Protein AF-A0A961AIG9-F1 (afdb_monomer_lite)

pLDDT: mean 91.15, std 8.42, range [50.34, 98.25]

Radius of gyration: 15.87 Å; chains: 1; bounding box: 38×43×43 Å

Secondary structure (DSSP, 8-state):
---HHHHHHHHHHTBPTT-EEEEETTTTEEEEEEEEE--BTTB----EEEEEEEE-TTTTTSPPEEEE--TT---BGGGTB-SSTT-EE--S-HHHHHHHHHHHHTTS-HHHHHHHHHHHHHHHHHHHHHHHHHHHHTT--S--GGG----SSHHHHHHHHHHHHHTT--

Structure (mmCIF, N/CA/C/O backbone):
data_AF-A0A961AIG9-F1
#
_entry.id   AF-A0A961AIG9-F1
#
loop_
_atom_site.group_PDB
_atom_site.id
_atom_site.type_symbol
_atom_site.label_atom_id
_atom_site.label_alt_id
_atom_site.label_comp_id
_atom_site.label_asym_id
_atom_site.label_entity_id
_atom_site.label_seq_id
_atom_site.pdbx_PDB_ins_code
_atom_site.Cartn_x
_atom_site.Cartn_y
_atom_site.Cartn_z
_atom_site.occupancy
_atom_site.B_iso_or_equiv
_atom_site.auth_seq_id
_atom_site.auth_comp_id
_atom_site.auth_asym_id
_atom_site.auth_atom_id
_atom_site.pdbx_PDB_model_num
ATOM 1 N N . MET A 1 1 ? 14.219 -4.008 -20.143 1.00 50.34 1 MET A N 1
ATOM 2 C CA . MET A 1 1 ? 14.519 -3.540 -18.771 1.00 50.34 1 MET A CA 1
ATOM 3 C C . MET A 1 1 ? 13.391 -2.597 -18.421 1.00 50.34 1 MET A C 1
ATOM 5 O O . MET A 1 1 ? 13.278 -1.583 -19.091 1.00 50.34 1 MET A O 1
ATOM 9 N N . HIS A 1 2 ? 12.497 -2.995 -17.519 1.00 63.38 2 HIS A N 1
ATOM 10 C CA . HIS A 1 2 ? 11.325 -2.185 -17.185 1.00 63.38 2 HIS A CA 1
ATOM 11 C C . HIS A 1 2 ? 11.756 -1.007 -16.323 1.00 63.38 2 HIS A C 1
ATOM 13 O O . HIS A 1 2 ? 12.561 -1.188 -15.407 1.00 63.38 2 HIS A O 1
ATOM 19 N N . ASP A 1 3 ? 11.255 0.182 -16.635 1.00 84.69 3 ASP A N 1
ATOM 20 C CA . ASP A 1 3 ? 11.600 1.377 -15.880 1.00 84.69 3 ASP A CA 1
ATOM 21 C C . ASP A 1 3 ? 10.723 1.448 -14.619 1.00 84.69 3 ASP A C 1
ATOM 23 O O . ASP A 1 3 ? 9.543 1.088 -14.636 1.00 84.69 3 ASP A O 1
ATOM 27 N N . ALA A 1 4 ? 11.282 1.922 -13.505 1.00 90.88 4 ALA A N 1
ATOM 28 C CA . ALA A 1 4 ? 10.488 2.324 -12.344 1.00 90.88 4 ALA A CA 1
ATOM 29 C C . ALA A 1 4 ? 9.463 3.402 -12.727 1.00 90.88 4 ALA A C 1
ATOM 31 O O . ALA A 1 4 ? 8.393 3.482 -12.122 1.00 90.88 4 ALA A O 1
ATOM 32 N N . PHE A 1 5 ? 9.769 4.201 -13.754 1.00 91.75 5 PHE A N 1
ATOM 33 C CA . PHE A 1 5 ? 8.862 5.210 -14.286 1.00 91.75 5 PHE A CA 1
ATOM 34 C C . PHE A 1 5 ? 7.559 4.623 -14.849 1.00 91.75 5 PHE A C 1
ATOM 36 O O . PHE A 1 5 ? 6.507 5.241 -14.676 1.00 91.75 5 PHE A O 1
ATOM 43 N N . ASP A 1 6 ? 7.594 3.428 -15.451 1.00 92.06 6 ASP A N 1
ATOM 44 C CA . ASP A 1 6 ? 6.393 2.776 -15.991 1.00 92.06 6 ASP A CA 1
ATOM 45 C C . ASP A 1 6 ? 5.395 2.462 -14.870 1.00 92.06 6 ASP A C 1
ATOM 47 O O . ASP A 1 6 ? 4.246 2.906 -14.906 1.00 92.06 6 ASP A O 1
ATOM 51 N N . LEU A 1 7 ? 5.848 1.768 -13.818 1.00 94.81 7 LEU A N 1
ATOM 52 C CA . LEU A 1 7 ? 4.996 1.454 -12.669 1.00 94.81 7 LEU A CA 1
ATOM 53 C C . LEU A 1 7 ? 4.569 2.725 -11.922 1.00 94.81 7 LEU A C 1
ATOM 55 O O . LEU A 1 7 ? 3.416 2.836 -11.515 1.00 94.81 7 LEU A O 1
ATOM 59 N N . ALA A 1 8 ? 5.458 3.706 -11.758 1.00 95.50 8 ALA A N 1
ATOM 60 C CA . ALA A 1 8 ? 5.104 4.963 -11.100 1.00 95.50 8 ALA A CA 1
ATOM 61 C C . ALA A 1 8 ? 4.037 5.761 -11.870 1.00 95.50 8 ALA A C 1
ATOM 63 O O . ALA A 1 8 ? 3.182 6.397 -11.252 1.00 95.50 8 ALA A O 1
ATOM 64 N N . THR A 1 9 ? 4.063 5.709 -13.205 1.00 94.00 9 THR A N 1
ATOM 65 C CA . THR A 1 9 ? 3.055 6.341 -14.067 1.00 94.00 9 THR A CA 1
ATOM 66 C C . THR A 1 9 ? 1.697 5.672 -13.906 1.00 94.00 9 THR A C 1
ATOM 68 O O . THR A 1 9 ? 0.700 6.376 -13.768 1.00 94.00 9 THR A O 1
ATOM 71 N N . GLU A 1 10 ? 1.655 4.340 -13.856 1.00 95.81 10 GLU A N 1
ATOM 72 C CA . GLU A 1 10 ? 0.421 3.589 -13.592 1.00 95.81 10 GLU A CA 1
ATOM 73 C C . GLU A 1 10 ? -0.108 3.868 -12.177 1.00 95.81 10 GLU A C 1
ATOM 75 O O . GLU A 1 10 ? -1.258 4.264 -12.016 1.00 95.81 10 GLU A O 1
ATOM 80 N N . LEU A 1 11 ? 0.743 3.801 -11.146 1.00 96.75 11 LEU A N 1
ATOM 81 C CA . LEU A 1 11 ? 0.361 4.118 -9.762 1.00 96.75 11 LEU A CA 1
ATOM 82 C C . LEU A 1 11 ? -0.228 5.525 -9.618 1.00 96.75 11 LEU A C 1
ATOM 84 O O . LEU A 1 11 ? -1.184 5.728 -8.871 1.00 96.75 11 LEU A O 1
ATOM 88 N N . ARG A 1 12 ? 0.317 6.505 -10.346 1.00 96.06 12 ARG A N 1
ATOM 89 C CA . ARG A 1 12 ? -0.169 7.888 -10.315 1.00 96.06 12 ARG A CA 1
ATOM 90 C C . ARG A 1 12 ? -1.628 8.006 -10.760 1.00 96.06 12 ARG A C 1
ATOM 92 O O . ARG A 1 12 ? -2.323 8.872 -10.235 1.00 96.06 12 ARG A O 1
ATOM 99 N N . GLN A 1 13 ? -2.087 7.156 -11.682 1.00 95.44 13 GLN A N 1
ATOM 100 C CA . GLN A 1 13 ? -3.469 7.168 -12.185 1.00 95.44 13 GLN A CA 1
ATOM 101 C C . GLN A 1 13 ? -4.491 6.809 -11.097 1.00 95.44 13 GLN A C 1
ATOM 103 O O . GLN A 1 13 ? -5.648 7.207 -11.189 1.00 95.44 13 GLN A O 1
ATOM 108 N N . HIS A 1 14 ? -4.058 6.104 -10.050 1.00 95.88 14 HIS A N 1
ATOM 109 C CA . HIS A 1 14 ? -4.902 5.709 -8.923 1.00 95.88 14 HIS A CA 1
ATOM 110 C C . HIS A 1 14 ? -4.921 6.719 -7.769 1.00 95.88 14 HIS A C 1
ATOM 112 O O . HIS A 1 14 ? -5.695 6.566 -6.823 1.00 95.88 14 HIS A O 1
ATOM 118 N N . LEU A 1 15 ? -4.062 7.738 -7.809 1.00 95.56 15 LEU A N 1
ATOM 119 C CA . LEU A 1 15 ? -4.050 8.786 -6.796 1.00 95.56 15 LEU A CA 1
ATOM 120 C C . LEU A 1 15 ? -5.006 9.915 -7.183 1.00 95.56 15 LEU A C 1
ATOM 122 O O . LEU A 1 15 ? -5.193 10.224 -8.359 1.00 95.56 15 LEU A O 1
ATOM 126 N N . CYS A 1 16 ? -5.576 10.578 -6.177 1.00 92.94 16 CYS A N 1
ATOM 127 C CA . CYS A 1 16 ? -6.399 11.764 -6.377 1.00 92.94 16 CYS A CA 1
ATOM 128 C C . CYS A 1 16 ? -5.627 12.861 -7.133 1.00 92.94 16 CYS A C 1
ATOM 130 O O . CYS A 1 16 ? -4.390 12.911 -7.125 1.00 92.94 16 CYS A O 1
ATOM 132 N N . ALA A 1 17 ? -6.375 13.781 -7.748 1.00 87.50 17 ALA A N 1
ATOM 133 C CA . ALA A 1 17 ? -5.806 14.927 -8.448 1.00 87.50 17 ALA A CA 1
ATOM 134 C C . ALA A 1 17 ? -4.815 15.704 -7.557 1.00 87.50 17 ALA A C 1
ATOM 136 O O . ALA A 1 17 ? -5.033 15.871 -6.357 1.00 87.50 17 ALA A O 1
ATOM 137 N N . GLY A 1 18 ? -3.719 16.176 -8.160 1.00 82.44 18 GLY A N 1
ATOM 138 C CA . GLY A 1 18 ? -2.634 16.861 -7.446 1.00 82.44 18 GLY A CA 1
ATOM 139 C C . GLY A 1 18 ? -1.511 15.945 -6.943 1.00 82.44 18 GLY A C 1
ATOM 140 O O . GLY A 1 18 ? -0.675 16.392 -6.162 1.00 82.44 18 GLY A O 1
ATOM 141 N N . SER A 1 19 ? -1.466 14.682 -7.380 1.00 85.06 19 SER A N 1
ATOM 142 C CA . SER A 1 19 ? -0.334 13.789 -7.114 1.00 85.06 19 SER A CA 1
ATOM 143 C C . SER A 1 19 ? 0.949 14.254 -7.817 1.00 85.06 19 SER A C 1
ATOM 145 O O . SER A 1 19 ? 0.950 1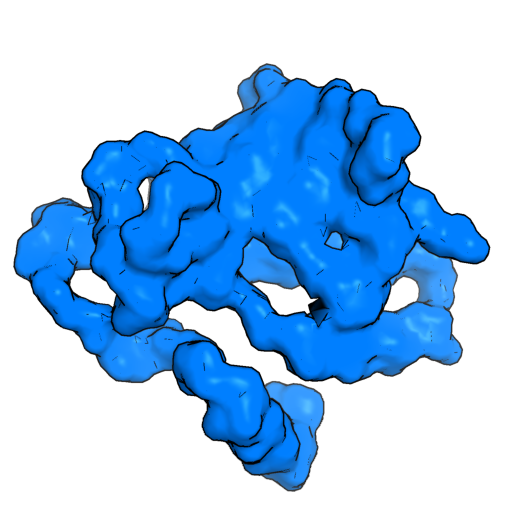4.632 -8.996 1.00 85.06 19 SER A O 1
ATOM 147 N N . ASN A 1 20 ? 2.056 14.195 -7.075 1.00 85.44 20 ASN A N 1
ATOM 148 C CA . ASN A 1 20 ? 3.384 14.626 -7.495 1.00 85.44 20 ASN A CA 1
ATOM 149 C C . ASN A 1 20 ? 4.287 13.418 -7.734 1.00 85.44 20 ASN A C 1
ATOM 151 O O . ASN A 1 20 ? 4.353 12.513 -6.903 1.00 85.44 20 ASN A O 1
ATOM 155 N N . LEU A 1 21 ? 5.018 13.440 -8.848 1.00 87.56 21 LEU A N 1
ATOM 156 C CA . LEU A 1 21 ? 6.019 12.438 -9.203 1.00 87.56 21 LEU A CA 1
ATOM 157 C C . LEU A 1 21 ? 7.395 13.106 -9.198 1.00 87.56 21 LEU A C 1
ATOM 159 O O . LEU A 1 21 ? 7.593 14.130 -9.849 1.00 87.56 21 LEU A O 1
ATOM 163 N N . MET A 1 22 ? 8.339 12.537 -8.453 1.00 87.12 22 MET A N 1
ATOM 164 C CA . MET A 1 22 ? 9.702 13.043 -8.318 1.00 87.12 22 MET A CA 1
ATOM 165 C C . MET A 1 22 ? 10.702 11.918 -8.577 1.00 87.12 22 MET A C 1
ATOM 167 O O . MET A 1 22 ? 10.703 10.899 -7.890 1.00 87.12 22 MET A O 1
ATOM 171 N N . TRP A 1 23 ? 11.587 12.107 -9.555 1.00 80.94 23 TRP A N 1
ATOM 172 C CA . TRP A 1 23 ? 12.694 11.181 -9.785 1.00 80.94 23 TRP A CA 1
ATOM 173 C C . TRP A 1 23 ? 13.777 11.354 -8.717 1.00 80.94 23 TRP A C 1
ATOM 175 O O . TRP A 1 23 ? 14.267 12.465 -8.499 1.00 80.94 23 TRP A O 1
ATOM 185 N N . GLN A 1 24 ? 14.203 10.259 -8.086 1.00 83.12 24 GLN A N 1
ATOM 186 C CA . GLN A 1 24 ? 15.301 10.267 -7.124 1.00 83.12 24 GLN A CA 1
ATOM 187 C C . GLN A 1 24 ? 16.565 9.666 -7.745 1.00 83.12 24 GLN A C 1
ATOM 189 O O . GLN A 1 24 ? 16.857 8.475 -7.629 1.00 83.12 24 GLN A O 1
ATOM 194 N N . GLY A 1 25 ? 17.371 10.522 -8.381 1.00 72.38 25 GLY A N 1
ATOM 195 C CA . GLY A 1 25 ? 18.555 10.092 -9.136 1.00 72.38 25 GLY A CA 1
ATOM 196 C C . GLY A 1 25 ? 19.605 9.312 -8.333 1.00 72.38 25 GLY A C 1
ATOM 197 O O . GLY A 1 25 ? 20.311 8.488 -8.907 1.00 72.38 25 GLY A O 1
ATOM 198 N N . ARG A 1 26 ? 19.698 9.518 -7.010 1.00 74.88 26 ARG A N 1
ATOM 199 C CA . ARG A 1 26 ? 20.658 8.803 -6.146 1.00 74.88 26 ARG A CA 1
ATOM 200 C C . ARG A 1 26 ? 20.227 7.373 -5.810 1.00 74.88 26 ARG A C 1
ATOM 202 O O . ARG A 1 26 ? 21.080 6.495 -5.773 1.00 74.88 26 ARG A O 1
ATOM 209 N N . SER A 1 27 ? 18.936 7.141 -5.578 1.00 74.38 27 SER A N 1
ATOM 210 C CA . SER A 1 27 ? 18.377 5.825 -5.229 1.00 74.38 27 SER A CA 1
ATOM 211 C C . SER A 1 27 ? 17.905 5.034 -6.452 1.00 74.38 27 SER A C 1
ATOM 213 O O . SER A 1 27 ? 17.522 3.877 -6.308 1.00 74.38 27 SER A O 1
ATOM 215 N N . ARG A 1 28 ? 17.947 5.635 -7.655 1.00 87.00 28 ARG A N 1
ATOM 216 C CA . ARG A 1 28 ? 17.381 5.068 -8.895 1.00 87.00 28 ARG A CA 1
ATOM 217 C C . ARG A 1 28 ? 15.932 4.613 -8.695 1.00 87.00 28 ARG A C 1
ATOM 219 O O . ARG A 1 28 ? 15.525 3.557 -9.172 1.00 87.00 28 ARG A O 1
ATOM 226 N N . SER A 1 29 ? 15.176 5.407 -7.949 1.00 92.94 29 SER A N 1
ATOM 227 C CA . SER A 1 29 ? 13.771 5.158 -7.655 1.00 92.94 29 SER A CA 1
ATOM 228 C C . SER A 1 29 ? 12.921 6.339 -8.109 1.00 92.94 29 SER A C 1
ATOM 230 O O . SER A 1 29 ? 13.415 7.454 -8.323 1.00 92.94 29 SER A O 1
ATOM 232 N N . VAL A 1 30 ? 11.623 6.090 -8.246 1.00 95.56 30 VAL A N 1
ATOM 233 C CA . VAL A 1 30 ? 10.626 7.143 -8.438 1.00 95.56 30 VAL A CA 1
ATOM 234 C C . VAL A 1 30 ? 9.863 7.312 -7.136 1.00 95.56 30 VAL A C 1
ATOM 236 O O . VAL A 1 30 ? 9.291 6.350 -6.630 1.00 95.56 30 VAL A O 1
ATOM 239 N N . LEU A 1 31 ? 9.810 8.532 -6.613 1.00 96.06 31 LEU A N 1
ATOM 240 C CA . LEU A 1 31 ? 8.934 8.869 -5.503 1.00 96.06 31 LEU A CA 1
ATOM 241 C C . LEU A 1 31 ? 7.613 9.416 -6.044 1.00 96.06 31 LEU A C 1
ATOM 243 O O . LEU A 1 31 ? 7.592 10.335 -6.863 1.00 96.06 31 LEU A O 1
ATOM 247 N N . LEU A 1 32 ? 6.514 8.881 -5.544 1.00 96.25 32 LEU A N 1
ATOM 248 C CA . LEU A 1 32 ? 5.161 9.332 -5.806 1.00 96.25 32 LEU A CA 1
ATOM 249 C C . LEU A 1 32 ? 4.546 9.790 -4.484 1.00 96.25 32 LEU A C 1
ATOM 251 O O . LEU A 1 32 ? 4.557 9.056 -3.501 1.00 96.25 32 LEU A O 1
ATOM 255 N N . GLN A 1 33 ? 3.998 10.999 -4.456 1.00 96.88 33 GLN A N 1
ATOM 256 C CA . GLN A 1 33 ? 3.288 11.534 -3.298 1.00 96.88 33 GLN A CA 1
ATOM 257 C C . GLN A 1 33 ? 1.893 11.983 -3.718 1.00 96.88 33 GLN A C 1
ATOM 259 O O . GLN A 1 33 ? 1.733 12.703 -4.702 1.00 96.88 33 GLN A O 1
ATOM 264 N N . GLY A 1 34 ? 0.875 11.601 -2.954 1.00 96.56 34 GLY A N 1
ATOM 265 C CA . GLY A 1 34 ? -0.492 12.041 -3.209 1.00 96.56 34 GLY A CA 1
ATOM 266 C C . GLY A 1 34 ? -1.475 11.530 -2.170 1.00 96.56 34 GLY A C 1
ATOM 267 O O . GLY A 1 34 ? -1.085 11.096 -1.087 1.00 96.56 34 GLY A O 1
ATOM 268 N N . ARG A 1 35 ? -2.763 11.601 -2.508 1.00 97.69 35 ARG A N 1
ATOM 269 C CA . ARG A 1 35 ? -3.839 11.017 -1.706 1.00 97.69 35 ARG A CA 1
ATOM 270 C C . ARG A 1 35 ? -4.389 9.793 -2.419 1.00 97.69 35 ARG A C 1
ATOM 272 O O . ARG A 1 35 ? -4.612 9.844 -3.624 1.00 97.69 35 ARG A O 1
ATOM 279 N N . LEU A 1 36 ? -4.591 8.717 -1.675 1.00 97.81 36 LEU A N 1
ATOM 280 C CA . LEU A 1 36 ? -5.186 7.480 -2.152 1.00 97.81 36 LEU A CA 1
ATOM 281 C C . LEU A 1 36 ? -6.629 7.385 -1.645 1.00 97.81 36 LEU A C 1
ATOM 283 O O . LEU A 1 36 ? -6.873 7.639 -0.465 1.00 97.81 36 LEU A O 1
ATOM 287 N N . SER A 1 37 ? -7.569 7.022 -2.520 1.00 97.56 37 SER A N 1
ATOM 288 C CA . SER A 1 37 ? -8.929 6.670 -2.098 1.00 97.56 37 SER A CA 1
ATOM 289 C C . SER A 1 37 ? -8.918 5.369 -1.307 1.00 97.56 37 SER A C 1
ATOM 291 O O . SER A 1 37 ? -8.259 4.410 -1.699 1.00 97.56 37 SER A O 1
ATOM 293 N N . LEU A 1 38 ? -9.660 5.339 -0.202 1.00 97.81 38 LEU A N 1
ATOM 294 C CA . LEU A 1 38 ? -9.848 4.128 0.592 1.00 97.81 38 LEU A CA 1
ATOM 295 C C . LEU A 1 38 ? -11.043 3.292 0.115 1.00 97.81 38 LEU A C 1
ATOM 297 O O . LEU A 1 38 ? -11.353 2.292 0.751 1.00 97.81 38 LEU A O 1
ATOM 301 N N . SER A 1 39 ? -11.702 3.665 -0.988 1.00 95.62 39 SER A N 1
ATOM 302 C CA . SER A 1 39 ? -12.662 2.785 -1.667 1.00 95.62 39 SER A CA 1
ATOM 303 C C . SER A 1 39 ? -11.930 1.659 -2.394 1.00 95.62 39 SER A C 1
ATOM 305 O O . SER A 1 39 ? -10.973 1.920 -3.122 1.00 95.62 39 SER A O 1
ATOM 307 N N . HIS A 1 40 ? -12.379 0.421 -2.209 1.00 93.81 40 HIS A N 1
ATOM 308 C CA . HIS A 1 40 ? -11.781 -0.772 -2.811 1.00 93.81 40 HIS A CA 1
ATOM 309 C C . HIS A 1 40 ? -12.745 -1.961 -2.742 1.00 93.81 40 HIS A C 1
ATOM 311 O O . HIS A 1 40 ? -13.454 -2.110 -1.753 1.00 93.81 40 HIS A O 1
ATOM 317 N N . ASP A 1 41 ? -12.741 -2.827 -3.758 1.00 91.81 41 ASP A N 1
ATOM 318 C CA . ASP A 1 41 ? -13.588 -4.027 -3.840 1.00 91.81 41 ASP A CA 1
ATOM 319 C C . ASP A 1 41 ? -15.062 -3.754 -3.450 1.00 91.81 41 ASP A C 1
ATOM 321 O O . ASP A 1 41 ? -15.784 -3.068 -4.173 1.00 91.81 41 ASP A O 1
ATOM 325 N N . GLU A 1 42 ? -15.508 -4.268 -2.301 1.00 90.81 42 GLU A N 1
ATOM 326 C CA . GLU A 1 42 ? -16.875 -4.129 -1.771 1.00 90.81 42 GLU A CA 1
ATOM 327 C C . GLU A 1 42 ? -17.048 -2.920 -0.827 1.00 90.81 42 GLU A C 1
ATOM 329 O O . GLU A 1 42 ? -18.145 -2.649 -0.336 1.00 90.81 42 GLU A O 1
ATOM 334 N N . VAL A 1 43 ? -15.973 -2.176 -0.560 1.00 93.50 43 VAL A N 1
ATOM 335 C CA . VAL A 1 43 ? -15.946 -1.013 0.330 1.00 93.50 43 VAL A CA 1
ATOM 336 C C . VAL A 1 43 ? -16.080 0.268 -0.489 1.00 93.50 43 VAL A C 1
ATOM 338 O O . VAL A 1 43 ? -15.170 0.663 -1.219 1.00 93.50 43 VAL A O 1
ATOM 341 N N . VAL A 1 44 ? -17.203 0.965 -0.308 1.00 94.94 44 VAL A N 1
ATOM 342 C CA . VAL A 1 44 ? -17.455 2.286 -0.900 1.00 94.94 44 VAL A CA 1
ATOM 343 C C . VAL A 1 44 ? -17.384 3.347 0.195 1.00 94.94 44 VAL A C 1
ATOM 345 O O . VAL A 1 44 ? -18.196 3.357 1.117 1.00 94.94 44 VAL A O 1
ATOM 348 N N . THR A 1 45 ? -16.407 4.249 0.099 1.00 95.94 45 THR A N 1
ATOM 349 C CA . THR A 1 45 ? -16.176 5.329 1.068 1.00 95.94 45 THR A CA 1
ATOM 350 C C . THR A 1 45 ? -15.609 6.596 0.415 1.00 95.94 45 THR A C 1
ATOM 352 O O . THR A 1 45 ? -14.832 6.534 -0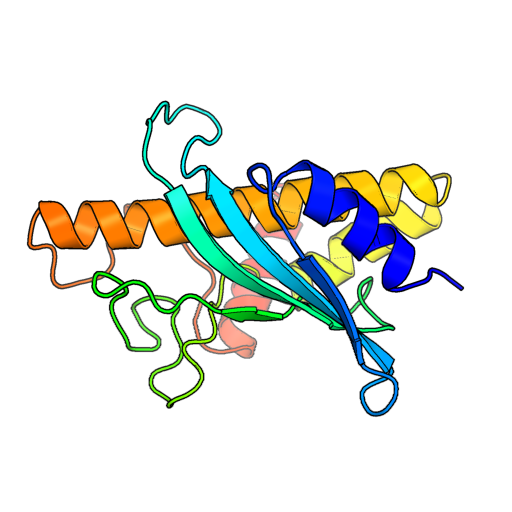.539 1.00 95.94 45 THR A O 1
ATOM 355 N N . GLY A 1 46 ? -15.974 7.766 0.947 1.00 96.25 46 GLY A N 1
ATOM 356 C CA . GLY A 1 46 ? -15.389 9.055 0.553 1.00 96.25 46 GLY A CA 1
ATOM 357 C C . GLY A 1 46 ? -13.997 9.314 1.143 1.00 96.25 46 GLY A C 1
ATOM 358 O O . GLY A 1 46 ? -13.364 10.315 0.807 1.00 96.25 46 GLY A O 1
ATOM 359 N N . GLU A 1 47 ? -13.520 8.428 2.017 1.00 97.81 47 GLU A N 1
ATOM 360 C CA . GLU A 1 47 ? -12.280 8.619 2.760 1.00 97.81 47 GLU A CA 1
ATOM 361 C C . GLU A 1 47 ? -11.030 8.485 1.883 1.00 97.81 47 GLU A C 1
ATOM 363 O O . GLU A 1 47 ? -10.957 7.690 0.939 1.00 97.81 47 GLU A O 1
ATOM 368 N N . THR A 1 48 ? -10.014 9.282 2.214 1.00 98.00 48 THR A N 1
ATOM 369 C CA . THR A 1 48 ? -8.725 9.297 1.511 1.00 98.00 48 THR A CA 1
ATOM 370 C C . THR A 1 48 ? -7.569 9.401 2.498 1.00 98.00 48 THR A C 1
ATOM 372 O O . THR A 1 48 ? -7.692 10.046 3.538 1.00 98.00 48 THR A O 1
ATOM 375 N N . ALA A 1 49 ? -6.417 8.832 2.147 1.00 97.81 49 ALA A N 1
ATOM 376 C CA . ALA A 1 49 ? -5.210 8.873 2.968 1.00 97.81 49 ALA A CA 1
ATOM 377 C C . ALA A 1 49 ? -4.012 9.412 2.185 1.00 97.81 49 ALA A C 1
ATOM 379 O O . ALA A 1 49 ? -3.811 9.090 1.014 1.00 97.81 49 ALA A O 1
ATOM 380 N N . SER A 1 50 ? -3.184 10.213 2.845 1.00 97.12 50 SER A N 1
ATOM 381 C CA . SER A 1 50 ? -1.918 10.695 2.300 1.00 97.12 50 SER A CA 1
ATOM 382 C C . SER A 1 50 ? -0.913 9.548 2.243 1.00 97.12 50 SER A C 1
ATOM 384 O O . SER A 1 50 ? -0.656 8.890 3.257 1.00 97.12 50 SER A O 1
ATOM 386 N N . VAL A 1 51 ? -0.322 9.331 1.069 1.00 97.62 51 VAL A N 1
ATOM 387 C CA . VAL A 1 51 ? 0.661 8.273 0.830 1.00 97.62 51 VAL A CA 1
ATOM 388 C C . VAL A 1 51 ? 1.907 8.812 0.137 1.00 97.62 51 VAL A C 1
ATOM 390 O O . VAL A 1 51 ? 1.841 9.702 -0.716 1.00 97.62 51 VAL A O 1
ATOM 393 N N . VAL A 1 52 ? 3.049 8.241 0.508 1.00 96.94 52 VAL A N 1
ATOM 394 C CA . VAL A 1 52 ? 4.318 8.369 -0.210 1.00 96.94 52 VAL A CA 1
ATOM 395 C C . VAL A 1 52 ? 4.736 6.971 -0.643 1.00 96.94 52 VAL A C 1
ATOM 397 O O . VAL A 1 52 ? 4.925 6.102 0.206 1.00 96.94 52 VAL A O 1
ATOM 400 N N . ILE A 1 53 ? 4.858 6.755 -1.949 1.00 97.50 53 ILE A N 1
ATOM 401 C CA . ILE A 1 53 ? 5.210 5.476 -2.562 1.00 97.50 53 ILE A CA 1
ATOM 402 C C . ILE A 1 53 ? 6.543 5.639 -3.286 1.00 97.50 53 ILE A C 1
ATOM 404 O O . ILE A 1 53 ? 6.697 6.501 -4.144 1.00 97.50 53 ILE A O 1
ATOM 408 N N . GLU A 1 54 ? 7.512 4.809 -2.941 1.00 96.75 54 GLU A N 1
ATOM 409 C CA . GLU A 1 54 ? 8.831 4.765 -3.556 1.00 96.75 54 GLU A CA 1
ATOM 410 C C . GLU A 1 54 ? 8.924 3.509 -4.423 1.00 96.75 54 GLU A C 1
ATOM 412 O O . GLU A 1 54 ? 8.851 2.384 -3.927 1.00 96.75 54 GLU A O 1
ATOM 417 N N . VAL A 1 55 ? 9.043 3.704 -5.733 1.00 97.06 55 VAL A N 1
ATOM 418 C CA . VAL A 1 55 ? 9.109 2.630 -6.722 1.00 97.06 55 VAL A CA 1
ATOM 419 C C . VAL A 1 55 ? 10.577 2.326 -7.023 1.00 97.06 55 VAL A C 1
ATOM 421 O O . VAL A 1 55 ? 11.244 3.161 -7.644 1.00 97.06 55 VAL A O 1
ATOM 424 N N . PRO A 1 56 ? 11.108 1.162 -6.606 1.00 95.31 56 PRO A N 1
ATOM 425 C CA . PRO A 1 56 ? 12.492 0.801 -6.886 1.00 95.31 56 PRO A CA 1
ATOM 426 C C . PRO A 1 56 ? 12.680 0.416 -8.360 1.00 95.31 56 PRO A C 1
ATOM 428 O O . PRO A 1 56 ? 11.748 -0.036 -9.025 1.00 95.31 56 PRO A O 1
ATOM 431 N N . GLN A 1 57 ? 13.911 0.511 -8.870 1.00 92.75 57 GLN A N 1
ATOM 432 C CA . GLN A 1 57 ? 14.238 0.059 -10.230 1.00 92.75 57 GLN A CA 1
ATOM 433 C C . GLN A 1 57 ? 13.906 -1.428 -10.451 1.00 92.75 57 GLN A C 1
ATOM 435 O O . GLN A 1 57 ? 13.491 -1.823 -11.536 1.00 92.75 57 GLN A O 1
ATOM 440 N N . GLN A 1 58 ? 14.058 -2.258 -9.417 1.00 93.06 58 GLN A N 1
ATOM 441 C CA . GLN A 1 58 ? 13.769 -3.693 -9.446 1.00 93.06 58 GLN A CA 1
ATOM 442 C C . GLN A 1 58 ? 12.336 -4.003 -8.988 1.00 93.06 58 GLN A C 1
ATOM 444 O O . GLN A 1 58 ? 12.102 -5.004 -8.311 1.00 93.06 58 GLN A O 1
ATOM 449 N N . TRP A 1 59 ? 11.362 -3.160 -9.343 1.00 94.69 59 TRP A N 1
ATOM 450 C CA . TRP A 1 59 ? 9.995 -3.280 -8.828 1.00 94.69 59 TRP A CA 1
ATOM 451 C C . TRP A 1 59 ? 9.310 -4.615 -9.134 1.00 94.69 59 TRP A C 1
ATOM 453 O O . TRP A 1 59 ? 8.352 -4.970 -8.467 1.00 94.69 59 TRP A O 1
ATOM 463 N N . GLN A 1 60 ? 9.781 -5.391 -10.111 1.00 92.94 60 GLN A N 1
ATOM 464 C CA . GLN A 1 60 ? 9.230 -6.722 -10.395 1.00 92.94 60 GLN A CA 1
ATOM 465 C C . GLN A 1 60 ? 9.616 -7.781 -9.358 1.00 92.94 60 GLN A C 1
ATOM 467 O O . GLN A 1 60 ? 8.941 -8.799 -9.238 1.00 92.94 60 GLN A O 1
ATOM 472 N N . THR A 1 61 ? 10.695 -7.557 -8.609 1.00 93.25 61 THR A N 1
ATOM 473 C CA . THR A 1 61 ? 11.160 -8.470 -7.557 1.00 93.25 61 THR A CA 1
ATOM 474 C C . THR A 1 61 ? 11.024 -7.867 -6.166 1.00 93.25 61 THR A C 1
ATOM 476 O O . THR A 1 61 ? 10.994 -8.609 -5.190 1.00 93.25 61 THR A O 1
ATOM 479 N N . ILE A 1 62 ? 10.917 -6.540 -6.063 1.00 93.81 62 ILE A N 1
ATOM 480 C CA . ILE A 1 62 ? 10.778 -5.810 -4.803 1.00 93.81 62 ILE A CA 1
ATOM 481 C C . ILE A 1 62 ? 9.530 -4.923 -4.896 1.00 93.81 62 ILE A C 1
ATOM 483 O O . ILE A 1 62 ? 9.489 -4.062 -5.772 1.00 93.81 62 ILE A O 1
ATOM 487 N N . PRO A 1 63 ? 8.516 -5.087 -4.031 1.00 96.31 63 PRO A N 1
ATOM 488 C CA . PRO A 1 63 ? 7.332 -4.236 -4.076 1.00 96.31 63 PRO A CA 1
ATOM 489 C C . PRO A 1 63 ? 7.681 -2.766 -3.781 1.00 96.31 63 PRO A C 1
ATOM 491 O O . PRO A 1 63 ? 8.653 -2.500 -3.066 1.00 96.31 63 PRO A O 1
ATOM 494 N N . PRO A 1 64 ? 6.891 -1.797 -4.284 1.00 97.31 64 PRO A N 1
ATOM 495 C CA . PRO A 1 64 ? 7.044 -0.397 -3.907 1.00 97.31 64 PRO A CA 1
ATOM 496 C C . PRO A 1 64 ? 6.997 -0.199 -2.391 1.00 97.31 64 PRO A C 1
ATOM 498 O O . PRO A 1 64 ? 6.191 -0.807 -1.688 1.00 97.31 64 PRO A O 1
ATOM 501 N N . LEU A 1 65 ? 7.828 0.690 -1.866 1.00 96.25 65 LEU A N 1
ATOM 502 C CA . LEU A 1 65 ? 7.820 1.010 -0.446 1.00 96.25 65 LEU A CA 1
ATOM 503 C C . LEU A 1 65 ? 6.793 2.112 -0.183 1.00 96.25 65 LEU A C 1
ATOM 505 O O . LEU A 1 65 ? 6.905 3.201 -0.737 1.00 96.25 65 LEU A O 1
ATOM 509 N N . ALA A 1 66 ? 5.806 1.851 0.669 1.00 97.31 66 ALA A N 1
ATOM 510 C CA . ALA A 1 66 ? 4.730 2.797 0.948 1.00 97.31 66 ALA A CA 1
ATOM 511 C C . ALA A 1 66 ? 4.778 3.310 2.388 1.00 97.31 66 ALA A C 1
ATOM 513 O O . ALA A 1 66 ? 5.069 2.562 3.322 1.00 97.31 66 ALA A O 1
ATOM 514 N N . ARG A 1 67 ? 4.464 4.594 2.563 1.00 97.06 67 ARG A N 1
ATOM 515 C CA . ARG A 1 67 ? 4.401 5.282 3.857 1.00 97.06 67 ARG A CA 1
ATOM 516 C C . ARG A 1 67 ? 3.124 6.102 3.946 1.00 97.06 67 ARG A C 1
ATOM 518 O O . ARG A 1 67 ? 2.699 6.687 2.950 1.00 97.06 67 ARG A O 1
ATOM 525 N N . SER A 1 68 ? 2.558 6.199 5.145 1.00 96.19 68 SER A N 1
ATOM 526 C CA . SER A 1 68 ? 1.469 7.130 5.442 1.00 96.19 68 SER A CA 1
ATOM 527 C C . SER A 1 68 ? 1.704 7.835 6.772 1.00 96.19 68 SER A C 1
ATOM 529 O O . SER A 1 68 ? 2.178 7.246 7.745 1.00 96.19 68 SER A O 1
ATOM 531 N N . TYR A 1 69 ? 1.376 9.123 6.808 1.00 92.88 69 TYR A N 1
ATOM 532 C CA . TYR A 1 69 ? 1.583 9.990 7.970 1.00 92.88 69 TYR A CA 1
ATOM 533 C C . TYR A 1 69 ? 0.278 10.371 8.663 1.00 92.88 69 TYR A C 1
ATOM 535 O O . TYR A 1 69 ? 0.297 11.193 9.579 1.00 92.88 69 TYR A O 1
ATOM 543 N N . GLU A 1 70 ? -0.833 9.757 8.261 1.00 95.94 70 GLU A N 1
ATOM 544 C CA . GLU A 1 70 ? -2.132 9.995 8.873 1.00 95.94 70 GLU A CA 1
ATOM 545 C C . GLU A 1 70 ? -2.079 9.714 10.387 1.00 95.94 70 GLU A C 1
ATOM 547 O O . GLU A 1 70 ? -1.383 8.808 10.866 1.00 95.94 70 GLU A O 1
ATOM 552 N N . ALA A 1 71 ? -2.771 10.545 11.169 1.00 95.81 71 ALA A N 1
ATOM 553 C CA . ALA A 1 71 ? -2.704 10.494 12.631 1.00 95.81 71 ALA A CA 1
ATOM 554 C C . ALA A 1 71 ? -3.348 9.221 13.208 1.00 95.81 71 ALA A C 1
ATOM 556 O O . ALA A 1 71 ? -2.957 8.764 14.280 1.00 95.81 71 ALA A O 1
ATOM 557 N N . TRP A 1 72 ? -4.296 8.638 12.472 1.00 96.50 72 TRP A N 1
ATOM 558 C CA . TRP A 1 72 ? -5.009 7.412 12.825 1.00 96.50 72 TRP A CA 1
ATOM 559 C C . TRP A 1 72 ? -4.234 6.126 12.495 1.00 96.50 72 TRP A C 1
ATOM 561 O O . TRP A 1 72 ? -4.661 5.039 12.888 1.00 96.50 72 TRP A O 1
ATOM 571 N N . ILE A 1 73 ? -3.076 6.218 11.825 1.00 96.25 73 ILE A N 1
ATOM 572 C CA . ILE A 1 73 ? -2.220 5.053 11.572 1.00 96.25 73 ILE A CA 1
ATOM 573 C C . ILE A 1 73 ? -1.660 4.540 12.892 1.00 96.25 73 ILE A C 1
ATOM 575 O O . ILE A 1 73 ? -0.858 5.192 13.570 1.00 96.25 73 ILE A O 1
ATOM 579 N N . LYS A 1 74 ? -2.077 3.325 13.233 1.00 94.50 74 LYS A N 1
ATOM 580 C CA . LYS A 1 74 ? -1.543 2.571 14.364 1.00 94.50 74 LYS A CA 1
ATOM 581 C C . LYS A 1 74 ? -0.143 2.063 14.031 1.00 94.50 74 LYS A C 1
ATOM 583 O O . LYS A 1 74 ? 0.149 1.724 12.889 1.00 94.50 74 LYS A O 1
ATOM 588 N N . ARG A 1 75 ? 0.728 2.051 15.036 1.00 92.44 75 ARG A N 1
ATOM 589 C CA . ARG A 1 75 ? 2.140 1.673 14.909 1.00 92.44 75 ARG A CA 1
ATOM 590 C C . ARG A 1 75 ? 2.362 0.304 15.523 1.00 92.44 75 ARG A C 1
ATOM 592 O O . ARG A 1 75 ? 1.655 -0.040 16.462 1.00 92.44 75 ARG A O 1
ATOM 599 N N . GLY A 1 76 ? 3.399 -0.381 15.058 1.00 91.25 76 GLY A N 1
ATOM 600 C CA . GLY A 1 76 ? 3.759 -1.700 15.555 1.00 91.25 76 GLY A CA 1
ATOM 601 C C . GLY A 1 76 ? 3.603 -2.742 14.464 1.00 91.25 76 GLY A C 1
ATOM 602 O O . GLY A 1 76 ? 2.735 -2.637 13.593 1.00 91.25 76 GLY A O 1
ATOM 603 N N . VAL A 1 77 ? 4.481 -3.741 14.501 1.00 90.00 77 VAL A N 1
ATOM 604 C CA . VAL A 1 77 ? 4.519 -4.797 13.487 1.00 90.00 77 VAL A CA 1
ATOM 605 C C . VAL A 1 77 ? 3.178 -5.528 13.397 1.00 90.00 77 VAL A C 1
ATOM 607 O O . VAL A 1 77 ? 2.748 -5.851 12.298 1.00 90.00 77 VAL A O 1
ATOM 610 N N . GLU A 1 78 ? 2.471 -5.662 14.523 1.00 92.19 78 GLU A N 1
ATOM 611 C CA . GLU A 1 78 ? 1.127 -6.229 14.636 1.00 92.19 78 GLU A CA 1
ATOM 612 C C . GLU A 1 78 ? 0.047 -5.450 13.886 1.00 92.19 78 GLU A C 1
ATOM 614 O O . GLU A 1 78 ? -1.019 -5.990 13.618 1.00 92.19 78 GLU A O 1
ATOM 619 N N . TRP A 1 79 ? 0.313 -4.192 13.548 1.00 95.06 79 TRP A N 1
ATOM 620 C CA . TRP A 1 79 ? -0.556 -3.348 12.737 1.00 95.06 79 TRP A CA 1
ATOM 621 C C . TRP A 1 79 ? -0.096 -3.264 11.284 1.00 95.06 79 TRP A C 1
ATOM 623 O O . TRP A 1 79 ? -0.585 -2.413 10.550 1.00 95.06 79 TRP A O 1
ATOM 633 N N . HIS A 1 80 ? 0.866 -4.094 10.866 1.00 94.56 80 HIS A N 1
ATOM 634 C CA . HIS A 1 80 ? 1.491 -4.015 9.545 1.00 94.56 80 HIS A CA 1
ATOM 635 C C . HIS A 1 80 ? 2.047 -2.616 9.228 1.00 94.56 80 HIS A C 1
ATOM 637 O O . HIS A 1 80 ? 2.105 -2.197 8.073 1.00 94.56 80 HIS A O 1
ATOM 643 N N . SER A 1 81 ? 2.495 -1.896 10.259 1.00 93.31 81 SER A N 1
ATOM 644 C CA . SER A 1 81 ? 3.198 -0.624 10.136 1.00 93.31 81 SER A CA 1
ATOM 645 C C . SER A 1 81 ? 4.478 -0.693 10.950 1.00 93.31 81 SER A C 1
ATOM 647 O O . SER A 1 81 ? 4.452 -1.004 12.139 1.00 93.31 81 SER A O 1
ATOM 649 N N . SER A 1 82 ? 5.610 -0.336 10.350 1.00 84.62 82 SER A N 1
ATOM 650 C CA . SER A 1 82 ? 6.881 -0.259 11.068 1.00 84.62 82 SER A CA 1
ATOM 651 C C . SER A 1 82 ? 6.732 0.590 12.335 1.00 84.62 82 SER A C 1
ATOM 653 O O . SER A 1 82 ? 6.132 1.669 12.313 1.00 84.62 82 SER A O 1
ATOM 655 N N . SER A 1 83 ? 7.258 0.080 13.451 1.00 71.25 83 SER A N 1
ATOM 656 C CA . SER A 1 83 ? 7.320 0.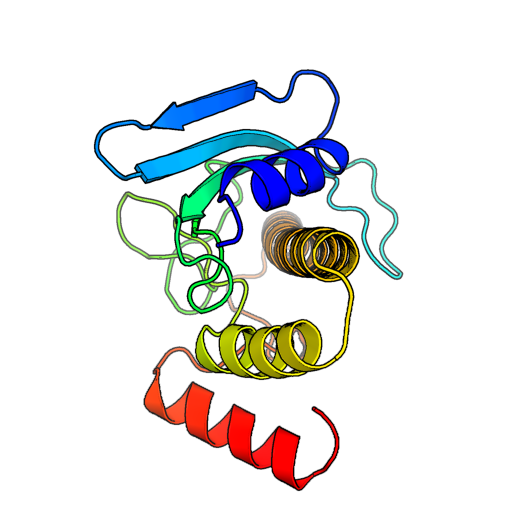789 14.735 1.00 71.25 83 SER A CA 1
ATOM 657 C C . SER A 1 83 ? 8.352 1.922 14.725 1.00 71.25 83 SER A C 1
ATOM 659 O O . SER A 1 83 ? 8.309 2.794 15.594 1.00 71.25 83 SER A O 1
ATOM 661 N N . ASN A 1 84 ? 9.255 1.927 13.739 1.00 71.94 84 ASN A N 1
ATOM 662 C CA . ASN A 1 84 ? 10.288 2.943 13.571 1.00 71.94 84 ASN A CA 1
ATOM 663 C C . ASN A 1 84 ? 9.727 4.229 12.934 1.00 71.94 84 ASN A C 1
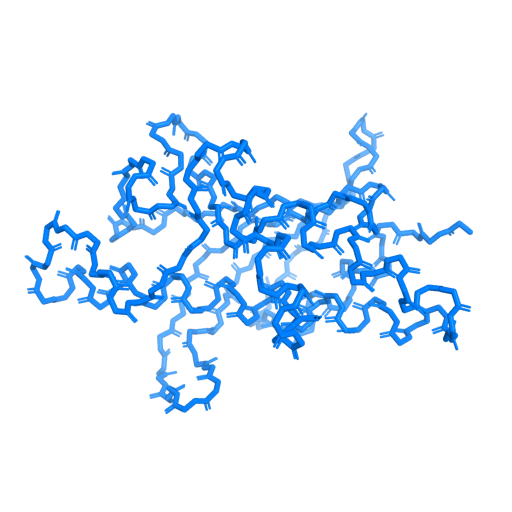ATOM 665 O O . ASN A 1 84 ? 8.588 4.293 12.469 1.00 71.94 84 ASN A O 1
ATOM 669 N N . PHE A 1 85 ? 10.560 5.271 12.894 1.00 61.38 85 PHE A N 1
ATOM 670 C CA . PHE A 1 85 ? 10.186 6.628 12.474 1.00 61.38 85 PHE A CA 1
ATOM 671 C C . PHE A 1 85 ? 9.625 6.747 11.047 1.00 61.38 85 PHE A C 1
ATOM 673 O O . PHE A 1 85 ? 8.904 7.702 10.761 1.00 61.38 85 PHE A O 1
ATOM 680 N N . ASP A 1 86 ? 9.877 5.769 10.179 1.00 79.00 86 ASP A N 1
ATOM 681 C CA . ASP A 1 86 ? 9.572 5.892 8.752 1.00 79.00 86 ASP A CA 1
ATOM 682 C C . ASP A 1 86 ? 8.134 5.519 8.369 1.00 79.00 86 ASP A C 1
ATOM 684 O O . ASP A 1 86 ? 7.777 5.677 7.202 1.00 79.00 86 ASP A O 1
ATOM 688 N N . ARG A 1 87 ? 7.305 5.042 9.318 1.00 86.88 87 ARG A N 1
ATOM 689 C CA . ARG A 1 87 ? 5.879 4.692 9.102 1.00 86.88 87 ARG A CA 1
ATOM 690 C C . ARG A 1 87 ? 5.632 3.864 7.832 1.00 86.88 87 ARG A C 1
ATOM 692 O O . ARG A 1 87 ? 4.682 4.092 7.081 1.00 86.88 87 ARG A O 1
ATOM 699 N N . VAL A 1 88 ? 6.545 2.931 7.579 1.00 94.31 88 VAL A N 1
ATOM 700 C CA . VAL A 1 88 ? 6.491 2.019 6.437 1.00 94.31 88 VAL A CA 1
ATOM 701 C C . VAL A 1 88 ? 5.340 1.041 6.622 1.00 94.31 88 VAL A C 1
ATOM 703 O O . VAL A 1 88 ? 5.216 0.444 7.688 1.00 94.31 88 VAL A O 1
ATOM 706 N N . LEU A 1 89 ? 4.544 0.855 5.575 1.00 95.44 89 LEU A N 1
ATOM 707 C CA . LEU A 1 89 ? 3.402 -0.051 5.548 1.00 95.44 89 LEU A CA 1
ATOM 708 C C . LEU A 1 89 ? 3.800 -1.409 4.953 1.00 95.44 89 LEU A C 1
ATOM 710 O O . LEU A 1 89 ? 4.342 -1.480 3.850 1.00 95.44 89 LEU A O 1
ATOM 714 N N . CYS A 1 90 ? 3.480 -2.490 5.656 1.00 93.44 90 CYS A N 1
ATOM 715 C CA . CYS A 1 90 ? 3.710 -3.874 5.242 1.00 93.44 90 CYS A CA 1
ATOM 716 C C . CYS A 1 90 ? 2.460 -4.436 4.546 1.00 93.44 90 CYS A C 1
ATOM 718 O O . CYS A 1 90 ? 1.800 -5.337 5.056 1.00 93.44 90 CYS A O 1
ATOM 720 N N . TYR A 1 91 ? 2.107 -3.869 3.393 1.00 94.81 91 TYR A N 1
ATOM 721 C CA . TYR A 1 91 ? 0.854 -4.170 2.686 1.00 94.81 91 TYR A CA 1
ATOM 722 C C . TYR A 1 91 ? 0.925 -5.408 1.777 1.00 94.81 91 TYR A C 1
ATOM 724 O O . TYR A 1 91 ? -0.105 -5.924 1.348 1.00 94.81 91 TYR A O 1
ATOM 732 N N . VAL A 1 92 ? 2.129 -5.894 1.471 1.00 94.81 92 VAL A N 1
ATOM 733 C CA . VAL A 1 92 ? 2.347 -7.060 0.612 1.00 94.81 92 VAL A CA 1
ATOM 734 C C . VAL A 1 92 ? 3.588 -7.827 1.055 1.00 94.81 92 VAL A C 1
ATOM 736 O O . VAL A 1 92 ? 4.561 -7.244 1.531 1.00 94.81 92 VAL A O 1
ATOM 739 N N . PHE A 1 93 ? 3.562 -9.147 0.883 1.00 94.25 93 PHE A N 1
ATOM 740 C CA . PHE A 1 93 ? 4.727 -9.997 1.084 1.00 94.25 93 PHE A CA 1
ATOM 741 C C . PHE A 1 93 ? 5.595 -10.037 -0.177 1.00 94.25 93 PHE A C 1
ATOM 743 O O . PHE A 1 93 ? 5.130 -10.416 -1.253 1.00 94.25 93 PHE A O 1
ATOM 750 N N . THR A 1 94 ? 6.879 -9.699 -0.037 1.00 93.75 94 THR A N 1
ATOM 751 C CA . THR A 1 94 ? 7.842 -9.640 -1.149 1.00 93.75 94 THR A CA 1
ATOM 752 C C . THR A 1 94 ? 7.941 -10.950 -1.933 1.00 93.75 94 THR A C 1
ATOM 754 O O . THR A 1 94 ? 8.004 -10.914 -3.159 1.00 93.75 94 THR A O 1
ATOM 757 N N . GLY A 1 95 ? 7.900 -12.110 -1.264 1.00 93.38 95 GLY A N 1
ATOM 758 C CA . GLY A 1 95 ? 7.963 -13.409 -1.944 1.00 93.38 95 GLY A CA 1
ATOM 759 C C . GLY A 1 95 ? 6.753 -13.664 -2.848 1.00 93.38 95 GLY A C 1
ATOM 760 O O . GLY A 1 95 ? 6.906 -14.099 -3.990 1.00 93.38 95 GLY A O 1
ATOM 761 N N . HIS A 1 96 ? 5.554 -13.310 -2.373 1.00 94.50 96 HIS A N 1
ATOM 762 C CA . HIS A 1 96 ? 4.319 -13.409 -3.155 1.00 94.50 96 HIS A CA 1
ATOM 763 C C . HIS A 1 96 ? 4.344 -12.461 -4.355 1.00 94.50 96 HIS A C 1
ATOM 765 O O . HIS A 1 96 ? 4.055 -12.881 -5.478 1.00 94.50 96 HIS A O 1
ATOM 771 N N . TRP A 1 97 ? 4.765 -11.216 -4.129 1.00 95.38 97 TRP A N 1
ATOM 772 C CA . TRP A 1 97 ? 4.945 -10.206 -5.170 1.00 95.38 97 TRP A CA 1
ATOM 773 C C . TRP A 1 97 ? 5.875 -10.691 -6.288 1.00 95.38 97 TRP A C 1
ATOM 775 O O . TRP A 1 97 ? 5.475 -10.761 -7.453 1.00 95.38 97 TRP A O 1
ATOM 785 N N . GLN A 1 98 ? 7.088 -11.108 -5.920 1.00 94.19 98 GLN A N 1
ATOM 786 C CA . GLN A 1 98 ? 8.096 -11.603 -6.854 1.00 94.19 98 GLN A CA 1
ATOM 787 C C . GLN A 1 98 ? 7.599 -12.823 -7.637 1.00 94.19 98 GLN A C 1
ATOM 789 O O . GLN A 1 98 ? 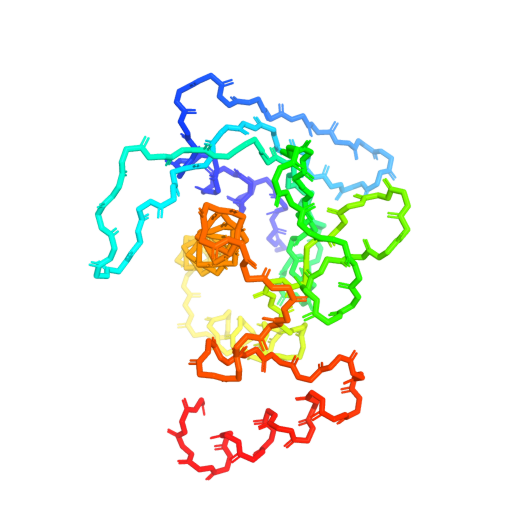7.794 -12.901 -8.852 1.00 94.19 98 GLN A O 1
ATOM 794 N N . HIS A 1 99 ? 6.955 -13.778 -6.960 1.00 92.25 99 HIS A N 1
ATOM 795 C CA . HIS A 1 99 ? 6.452 -14.986 -7.604 1.00 92.25 99 HIS A CA 1
ATOM 796 C C . HIS A 1 99 ? 5.420 -14.665 -8.691 1.00 92.25 99 HIS A C 1
ATOM 798 O O . HIS A 1 99 ? 5.526 -15.156 -9.819 1.00 92.25 99 HIS A O 1
ATOM 804 N N . HIS A 1 100 ? 4.424 -13.839 -8.370 1.00 92.19 100 HIS A N 1
ATOM 805 C CA . HIS A 1 100 ? 3.363 -13.516 -9.318 1.00 92.19 100 HIS A CA 1
ATOM 806 C C . HIS A 1 100 ? 3.852 -12.659 -10.476 1.00 92.19 100 HIS A C 1
ATOM 808 O O . HIS A 1 100 ? 3.575 -12.997 -11.629 1.00 92.19 100 HIS A O 1
ATOM 814 N N . LEU A 1 101 ? 4.604 -11.590 -10.203 1.00 92.25 101 LEU A N 1
ATOM 815 C CA . LEU A 1 101 ? 5.085 -10.728 -11.277 1.00 92.25 101 LEU A CA 1
ATOM 816 C C . LEU A 1 101 ? 6.083 -11.456 -12.180 1.00 92.25 101 LEU A C 1
ATOM 818 O O . LEU A 1 101 ? 5.988 -11.325 -13.395 1.00 92.25 101 LEU A O 1
ATOM 822 N N . GLY A 1 102 ? 6.943 -12.326 -11.637 1.00 87.62 102 GLY A N 1
ATOM 823 C CA . GLY A 1 102 ? 7.822 -13.172 -12.452 1.00 87.62 102 GLY A CA 1
ATOM 824 C C . GLY A 1 102 ? 7.056 -14.086 -13.424 1.00 87.62 102 GLY A C 1
ATOM 825 O O . GLY A 1 102 ? 7.446 -14.254 -14.585 1.00 87.62 102 GLY A O 1
ATOM 826 N N . ARG A 1 103 ? 5.915 -14.644 -12.996 1.00 87.00 103 ARG A N 1
ATOM 827 C CA . ARG A 1 103 ? 5.035 -15.447 -13.867 1.00 87.00 103 ARG A CA 1
ATOM 828 C C . ARG A 1 103 ? 4.309 -14.617 -14.928 1.00 87.00 103 ARG A C 1
ATOM 830 O O . ARG A 1 103 ? 4.045 -15.144 -16.005 1.00 87.00 103 ARG A O 1
ATOM 837 N N . LEU A 1 104 ? 3.977 -13.359 -14.647 1.00 86.44 104 LEU A N 1
ATOM 838 C CA . LEU A 1 104 ? 3.330 -12.468 -15.617 1.00 86.44 104 LEU A CA 1
ATOM 839 C C . LEU A 1 104 ? 4.325 -11.927 -16.647 1.00 86.44 104 LEU A C 1
ATOM 841 O O . LEU A 1 104 ? 4.030 -11.952 -17.844 1.00 86.44 104 LEU A O 1
ATOM 845 N N . SER A 1 105 ? 5.522 -11.525 -16.212 1.00 80.88 105 SER A N 1
ATOM 846 C CA . SER A 1 105 ? 6.586 -11.036 -17.100 1.00 80.88 105 SER A CA 1
ATOM 847 C C . SER A 1 105 ? 7.060 -12.101 -18.092 1.00 80.88 105 SER A C 1
ATOM 849 O O . SER A 1 105 ? 7.465 -11.772 -19.198 1.00 80.88 105 SER A O 1
ATOM 851 N N . SER A 1 106 ? 6.968 -13.390 -17.745 1.00 77.75 106 SER A N 1
ATOM 852 C CA . SER A 1 106 ? 7.303 -14.482 -18.675 1.00 77.75 106 SER A CA 1
ATOM 853 C C . SER A 1 106 ? 6.229 -14.767 -19.736 1.00 77.75 106 SER A C 1
ATOM 855 O O . SER A 1 106 ? 6.484 -15.540 -20.657 1.00 77.75 106 SER A O 1
ATOM 857 N N . ARG A 1 107 ? 5.027 -14.181 -19.618 1.00 71.81 107 ARG A N 1
ATOM 858 C CA . ARG A 1 107 ? 3.847 -14.536 -20.431 1.00 71.81 107 ARG A CA 1
ATOM 859 C C . ARG A 1 107 ? 3.207 -13.377 -21.196 1.00 71.81 107 ARG A C 1
ATOM 861 O O . ARG A 1 107 ? 2.360 -13.639 -22.044 1.00 71.81 107 ARG A O 1
ATOM 868 N N . SER A 1 108 ? 3.525 -12.124 -20.875 1.00 66.31 108 SER A N 1
ATOM 869 C CA . SER A 1 108 ? 2.746 -10.960 -21.324 1.00 66.31 108 SER A CA 1
ATOM 870 C C . SER A 1 108 ? 3.611 -9.806 -21.839 1.00 66.31 108 SER A C 1
ATOM 872 O O . SER A 1 108 ? 4.817 -9.780 -21.616 1.00 66.31 108 SER A O 1
ATOM 874 N N . LEU A 1 109 ? 2.974 -8.868 -22.553 1.00 62.75 109 LEU A N 1
ATOM 875 C CA . LEU A 1 109 ? 3.585 -7.622 -23.022 1.00 62.75 109 LEU A CA 1
ATOM 876 C C . LEU A 1 109 ? 3.765 -6.640 -21.854 1.00 62.75 109 LEU A C 1
ATOM 878 O O . LEU A 1 109 ? 2.857 -6.422 -21.058 1.00 62.75 109 LEU A O 1
ATOM 882 N N . ASP A 1 110 ? 4.916 -5.982 -21.802 1.00 65.12 110 ASP A N 1
ATOM 883 C CA . ASP A 1 110 ? 5.432 -5.202 -20.669 1.00 65.12 110 ASP A CA 1
ATOM 884 C C . ASP A 1 110 ? 4.434 -4.258 -19.967 1.00 65.12 110 ASP A C 1
ATOM 886 O O . ASP A 1 110 ? 4.401 -4.193 -18.735 1.00 65.12 110 ASP A O 1
ATOM 890 N N . LYS A 1 111 ? 3.584 -3.546 -20.722 1.00 69.19 111 LYS A N 1
ATOM 891 C CA . LYS A 1 111 ? 2.627 -2.577 -20.156 1.00 69.19 111 LYS A CA 1
ATOM 892 C C . LYS A 1 111 ? 1.534 -3.224 -19.304 1.00 69.19 111 LYS A C 1
ATOM 894 O O . LYS A 1 111 ? 1.097 -2.613 -18.331 1.00 69.19 111 LYS A O 1
ATOM 899 N N . SER A 1 112 ? 1.118 -4.458 -19.605 1.00 83.94 112 SER A N 1
ATOM 900 C CA . SER A 1 112 ? 0.102 -5.129 -18.783 1.00 83.94 112 SER A CA 1
ATOM 901 C C . SER A 1 112 ? 0.629 -5.496 -17.398 1.00 83.94 112 SER A C 1
ATOM 903 O O . SER A 1 112 ? -0.143 -5.524 -16.444 1.00 83.94 112 SER A O 1
ATOM 905 N N . VAL A 1 113 ? 1.940 -5.735 -17.263 1.00 91.19 113 VAL A N 1
ATOM 906 C CA . VAL A 1 113 ? 2.553 -6.081 -15.971 1.00 91.19 113 VAL A CA 1
ATOM 907 C C . VAL A 1 113 ? 2.591 -4.869 -15.043 1.00 91.19 113 VAL A C 1
ATOM 909 O O . VAL A 1 113 ? 2.234 -4.996 -13.875 1.00 91.19 113 VAL A O 1
ATOM 912 N N . ALA A 1 114 ? 2.982 -3.695 -15.552 1.00 93.69 114 ALA A N 1
ATOM 913 C CA . ALA A 1 114 ? 3.010 -2.463 -14.761 1.00 93.69 114 ALA A CA 1
ATOM 914 C C . ALA A 1 114 ? 1.604 -2.060 -14.293 1.00 93.69 114 ALA A C 1
ATOM 916 O O . ALA A 1 114 ? 1.411 -1.781 -13.111 1.00 93.69 114 ALA A O 1
ATOM 917 N N . HIS A 1 115 ? 0.615 -2.124 -15.190 1.00 94.25 115 HIS A N 1
ATOM 918 C CA . HIS A 1 115 ? -0.782 -1.853 -14.855 1.00 94.25 115 HIS A CA 1
ATOM 919 C C . HIS A 1 115 ? -1.313 -2.814 -13.779 1.00 94.25 115 HIS A C 1
ATOM 921 O O . HIS A 1 115 ? -1.919 -2.400 -12.791 1.00 94.25 115 HIS A O 1
ATOM 927 N N . TYR A 1 116 ? -1.045 -4.116 -13.924 1.00 94.56 116 TYR A N 1
ATOM 928 C CA . TYR A 1 116 ? -1.430 -5.111 -12.922 1.00 94.56 116 TYR A CA 1
ATOM 929 C C . TYR A 1 116 ? -0.758 -4.853 -11.565 1.00 94.56 116 TYR A C 1
ATOM 931 O O . TYR A 1 116 ? -1.424 -4.856 -10.530 1.00 94.56 116 TYR A O 1
ATOM 939 N N . ALA A 1 117 ? 0.552 -4.600 -11.560 1.00 96.06 117 ALA A N 1
ATOM 940 C CA . ALA A 1 117 ? 1.309 -4.325 -10.343 1.00 96.06 117 ALA A CA 1
ATOM 941 C C . ALA A 1 117 ? 0.823 -3.048 -9.637 1.00 96.06 117 ALA A C 1
ATOM 943 O O . ALA A 1 117 ? 0.743 -3.030 -8.408 1.00 96.06 117 ALA A O 1
ATOM 944 N N . ALA A 1 118 ? 0.453 -2.007 -10.392 1.00 97.06 118 ALA A N 1
ATOM 945 C CA . ALA A 1 118 ? -0.127 -0.786 -9.842 1.00 97.06 118 ALA A CA 1
ATOM 946 C C . ALA A 1 118 ? -1.468 -1.058 -9.151 1.00 97.06 118 ALA A C 1
ATOM 948 O O . ALA A 1 118 ? -1.624 -0.698 -7.985 1.00 97.06 118 ALA A O 1
ATOM 949 N N . ASN A 1 119 ? -2.383 -1.762 -9.828 1.00 96.25 119 ASN A N 1
ATOM 950 C CA . ASN A 1 119 ? -3.670 -2.164 -9.255 1.00 96.25 119 ASN A CA 1
ATOM 951 C C . ASN A 1 119 ? -3.490 -2.984 -7.973 1.00 96.25 119 ASN A C 1
ATOM 953 O O . ASN A 1 119 ? -4.122 -2.693 -6.961 1.00 96.25 119 ASN A O 1
ATOM 957 N N . TRP A 1 120 ? -2.602 -3.984 -7.993 1.00 96.81 120 TRP A N 1
ATOM 958 C CA . TRP A 1 120 ? -2.337 -4.815 -6.820 1.00 96.81 120 TRP A CA 1
ATOM 959 C C . TRP A 1 120 ? -1.794 -3.979 -5.655 1.00 96.81 120 TRP A C 1
ATOM 961 O O . TRP A 1 120 ? -2.335 -4.032 -4.552 1.00 96.81 120 TRP A O 1
ATOM 971 N N . CYS A 1 121 ? -0.775 -3.154 -5.907 1.00 97.81 121 CYS A N 1
ATOM 972 C CA . CYS A 1 121 ? -0.188 -2.271 -4.902 1.00 97.81 121 CYS A CA 1
ATOM 973 C C . CYS A 1 121 ? -1.239 -1.348 -4.268 1.00 97.81 121 CYS A C 1
ATOM 975 O O . CYS A 1 121 ? -1.370 -1.294 -3.045 1.00 97.81 121 CYS A O 1
ATOM 977 N N . VAL A 1 122 ? -2.030 -0.670 -5.100 1.00 97.50 122 VAL A N 1
ATOM 978 C CA . VAL A 1 122 ? -3.061 0.272 -4.659 1.00 97.50 122 VAL A CA 1
ATOM 979 C C . VAL A 1 122 ? -4.157 -0.423 -3.864 1.00 97.50 122 VAL A C 1
ATOM 981 O O . VAL A 1 122 ? -4.505 0.058 -2.788 1.00 97.50 122 VAL A O 1
ATOM 984 N N . ASN A 1 123 ? -4.672 -1.556 -4.346 1.00 97.00 123 ASN A N 1
ATOM 985 C CA . ASN A 1 123 ? -5.747 -2.268 -3.660 1.00 97.00 123 ASN A CA 1
ATOM 986 C C . ASN A 1 123 ? -5.286 -2.777 -2.288 1.00 97.00 123 ASN A C 1
ATOM 988 O O . ASN A 1 123 ? -5.975 -2.609 -1.284 1.00 97.00 123 ASN A O 1
ATOM 992 N N . SER A 1 124 ? -4.077 -3.342 -2.218 1.00 97.25 124 SER A N 1
ATOM 993 C CA . SER A 1 124 ? -3.491 -3.798 -0.957 1.00 97.25 124 SER A CA 1
ATOM 994 C C . SER A 1 124 ? -3.239 -2.647 0.024 1.00 97.25 124 SER A C 1
ATOM 996 O O . SER A 1 124 ? -3.483 -2.802 1.223 1.00 97.25 124 SER A O 1
ATOM 998 N N . LEU A 1 125 ? -2.805 -1.479 -0.463 1.00 97.75 125 LEU A N 1
ATOM 999 C CA . LEU A 1 125 ? -2.665 -0.279 0.363 1.00 97.75 125 LEU A CA 1
ATOM 1000 C C . LEU A 1 125 ? -4.011 0.248 0.860 1.00 97.75 125 LEU A C 1
ATOM 1002 O O . LEU A 1 125 ? -4.127 0.556 2.045 1.00 97.75 125 LEU A O 1
ATOM 1006 N N . ALA A 1 126 ? -5.018 0.330 -0.010 1.00 97.94 126 ALA A N 1
ATOM 1007 C CA . ALA A 1 126 ? -6.356 0.793 0.342 1.00 97.94 126 ALA A CA 1
ATOM 1008 C C . ALA A 1 126 ? -6.982 -0.093 1.429 1.00 97.94 126 ALA A C 1
ATOM 1010 O O . ALA A 1 126 ? -7.435 0.434 2.445 1.00 97.94 126 ALA A O 1
ATOM 1011 N N . TRP A 1 127 ? -6.895 -1.422 1.287 1.00 97.38 127 TRP A N 1
ATOM 1012 C CA . TRP A 1 127 ? -7.334 -2.380 2.308 1.00 97.38 127 TRP A CA 1
ATOM 1013 C C . TRP A 1 127 ? -6.657 -2.152 3.662 1.00 97.38 127 TRP A C 1
ATOM 1015 O O . TRP A 1 127 ? -7.328 -2.092 4.695 1.00 97.38 127 TRP A O 1
ATOM 1025 N N . LEU A 1 128 ? -5.325 -2.039 3.676 1.00 97.56 128 LEU A N 1
ATOM 1026 C CA . LEU A 1 128 ? -4.569 -1.851 4.914 1.00 97.56 128 LEU A CA 1
ATOM 1027 C C . LEU A 1 128 ? -4.935 -0.523 5.590 1.00 97.56 128 LEU A C 1
ATOM 1029 O O . LEU A 1 128 ? -5.260 -0.494 6.778 1.00 97.56 128 LEU A O 1
ATOM 1033 N N . LEU A 1 129 ? -4.923 0.571 4.830 1.00 98.06 129 LEU A N 1
ATOM 1034 C CA . LEU A 1 129 ? -5.234 1.910 5.324 1.00 98.06 129 LEU A CA 1
ATOM 1035 C C . LEU A 1 129 ? -6.679 2.012 5.822 1.00 98.06 129 LEU A C 1
ATOM 1037 O O . LEU A 1 129 ? -6.913 2.558 6.897 1.00 98.06 129 LEU A O 1
ATOM 1041 N N . TYR A 1 130 ? -7.637 1.423 5.107 1.00 98.12 130 TYR A N 1
ATOM 1042 C CA . TYR A 1 130 ? -9.025 1.365 5.551 1.00 98.12 130 TYR A CA 1
ATOM 1043 C C . TYR A 1 130 ? -9.170 0.638 6.890 1.00 98.12 130 TYR A C 1
ATOM 1045 O O . TYR A 1 130 ? -9.864 1.124 7.777 1.00 98.12 130 TYR A O 1
ATOM 1053 N N . ARG A 1 131 ? -8.468 -0.483 7.100 1.00 97.81 131 ARG A N 1
ATOM 1054 C CA . ARG A 1 131 ? -8.499 -1.207 8.385 1.00 97.81 131 ARG A CA 1
ATOM 1055 C C . ARG A 1 131 ? -7.918 -0.386 9.527 1.00 97.81 131 ARG A C 1
ATOM 1057 O O . ARG A 1 131 ? -8.460 -0.420 10.629 1.00 97.81 131 ARG A O 1
ATOM 1064 N N . HIS A 1 132 ? -6.848 0.370 9.282 1.00 98.12 132 HIS A N 1
ATOM 1065 C CA . HIS A 1 132 ? -6.316 1.303 10.276 1.00 98.12 132 HIS A CA 1
ATOM 1066 C C . HIS A 1 132 ? -7.329 2.395 10.633 1.00 98.12 132 HIS A C 1
ATOM 1068 O O . HIS A 1 132 ? -7.528 2.653 11.821 1.00 98.12 132 HIS A O 1
ATOM 1074 N N . LEU A 1 133 ? -7.978 2.999 9.632 1.00 98.25 133 LEU A N 1
ATOM 1075 C CA . LEU A 1 133 ? -9.009 4.013 9.844 1.00 98.25 133 LEU A CA 1
ATOM 1076 C C . LEU A 1 133 ? -10.201 3.432 10.614 1.00 98.25 133 LEU A C 1
ATOM 1078 O O . LEU A 1 133 ? -10.548 3.936 11.677 1.00 98.25 133 LEU A O 1
ATOM 1082 N N . TYR A 1 134 ? -10.740 2.302 10.157 1.00 97.94 134 TYR A N 1
ATOM 1083 C CA . TYR A 1 134 ? -11.838 1.598 10.815 1.00 97.94 134 TYR A CA 1
ATOM 1084 C C . TYR A 1 134 ? -11.501 1.269 12.274 1.00 97.94 134 TYR A C 1
ATOM 1086 O O . TYR A 1 134 ? -12.295 1.504 13.185 1.00 97.94 134 TYR A O 1
ATOM 1094 N N . ALA A 1 135 ? -10.291 0.761 12.522 1.00 98.12 135 ALA A N 1
ATOM 1095 C CA . ALA A 1 135 ? -9.824 0.451 13.864 1.00 98.12 135 ALA A CA 1
ATOM 1096 C C . ALA A 1 135 ? -9.660 1.696 14.746 1.00 98.12 135 ALA A C 1
ATOM 1098 O O . ALA A 1 135 ? -9.818 1.612 15.964 1.00 98.12 135 ALA A O 1
ATOM 1099 N N . TYR A 1 136 ? -9.297 2.835 14.162 1.00 98.06 136 TYR A N 1
ATOM 1100 C CA . TYR A 1 136 ? -9.240 4.110 14.863 1.00 98.06 136 TYR A CA 1
ATOM 1101 C C . TYR A 1 136 ? -10.643 4.589 15.253 1.00 98.06 136 TYR A C 1
ATOM 1103 O O . TYR A 1 136 ? -10.880 4.836 16.433 1.00 98.06 136 TYR A O 1
ATOM 1111 N N . GLU A 1 137 ? -11.578 4.623 14.303 1.00 98.12 137 GLU A N 1
ATOM 1112 C CA . GLU A 1 137 ? -12.956 5.088 14.513 1.00 98.12 137 GLU A CA 1
ATOM 1113 C C . GLU A 1 137 ? -13.726 4.243 15.537 1.00 98.12 137 GLU A C 1
ATOM 1115 O O . GLU A 1 137 ? -14.509 4.774 16.321 1.00 98.12 137 GLU A O 1
ATOM 1120 N N . HIS A 1 138 ? -13.464 2.934 15.582 1.00 98.06 138 HIS A N 1
ATOM 1121 C CA . HIS A 1 138 ? -14.158 1.995 16.469 1.00 98.06 138 HIS A CA 1
ATOM 1122 C C . HIS A 1 138 ? -13.378 1.666 17.750 1.00 98.06 138 HIS A C 1
ATOM 1124 O O . HIS A 1 138 ? -13.753 0.757 18.491 1.00 98.06 138 HIS A O 1
ATOM 1130 N N . GLY A 1 139 ? -12.261 2.353 18.014 1.00 97.62 139 GLY A N 1
ATOM 1131 C CA . GLY A 1 139 ? -11.457 2.122 19.219 1.00 97.62 139 GLY A CA 1
ATOM 1132 C C . GLY A 1 139 ? -10.831 0.722 19.306 1.00 97.62 139 GLY A C 1
ATOM 1133 O O . GLY A 1 139 ? -10.514 0.250 20.396 1.00 97.62 139 GLY A O 1
ATOM 1134 N N . ILE A 1 140 ? -10.627 0.041 18.175 1.00 97.94 140 ILE A N 1
ATOM 1135 C CA . ILE A 1 140 ? -10.018 -1.291 18.126 1.00 97.94 140 ILE A CA 1
ATOM 1136 C C . ILE A 1 140 ? -8.521 -1.170 18.429 1.00 97.94 140 ILE A C 1
ATOM 1138 O O . ILE A 1 140 ? -7.779 -0.439 17.770 1.00 97.94 140 ILE A O 1
ATOM 1142 N N . THR A 1 141 ? -8.051 -1.902 19.436 1.00 96.69 141 THR A N 1
ATOM 1143 C CA . THR A 1 141 ? -6.666 -1.818 19.936 1.00 96.69 141 THR A CA 1
ATOM 1144 C C . THR A 1 141 ? -5.778 -2.985 19.521 1.00 96.69 141 THR A C 1
ATOM 1146 O O . THR A 1 141 ? -4.569 -2.919 19.730 1.00 96.69 141 THR A O 1
ATOM 1149 N N . LYS A 1 142 ? -6.334 -4.014 18.871 1.00 96.50 142 LYS A N 1
ATOM 1150 C CA . LYS A 1 142 ? -5.593 -5.169 18.345 1.00 96.50 142 LYS A CA 1
ATOM 1151 C C . LYS A 1 142 ? -6.010 -5.476 16.910 1.00 96.50 142 LYS A C 1
ATOM 1153 O O . LYS A 1 142 ? -7.177 -5.303 16.569 1.00 96.50 142 LYS A O 1
ATOM 1158 N N . TRP A 1 143 ? -5.076 -5.965 16.098 1.00 95.38 143 TRP A N 1
ATOM 1159 C CA . TRP A 1 143 ? -5.381 -6.434 14.748 1.00 95.38 143 TRP A CA 1
ATOM 1160 C C . TRP A 1 143 ? -6.375 -7.597 14.786 1.00 95.38 143 TRP A C 1
ATOM 1162 O O . TRP A 1 143 ? -6.203 -8.546 15.554 1.00 95.38 143 TRP A O 1
ATOM 1172 N N . ASN A 1 144 ? -7.431 -7.520 13.977 1.00 94.19 144 ASN A N 1
ATOM 1173 C CA . ASN A 1 144 ? -8.404 -8.598 13.869 1.00 94.19 144 ASN A CA 1
ATOM 1174 C C . ASN A 1 144 ? -7.864 -9.666 12.910 1.00 94.19 144 ASN A C 1
ATOM 1176 O O . ASN A 1 144 ? -7.632 -9.380 11.739 1.00 94.19 144 ASN A O 1
ATOM 1180 N N . SER A 1 145 ? -7.708 -10.905 13.379 1.00 92.44 145 SER A N 1
ATOM 1181 C CA . SER A 1 145 ? -7.230 -12.016 12.545 1.00 92.44 145 SER A CA 1
ATOM 1182 C C . SER A 1 145 ? -8.114 -12.276 11.320 1.00 92.44 145 SER A C 1
ATOM 1184 O O . SER A 1 145 ? -7.611 -12.744 10.302 1.00 92.44 145 SER A O 1
ATOM 1186 N N . ALA A 1 146 ? -9.402 -11.914 11.369 1.00 93.81 146 ALA A N 1
ATOM 1187 C CA . ALA A 1 146 ? -10.310 -12.002 10.226 1.00 93.81 146 ALA A CA 1
ATOM 1188 C C . ALA A 1 146 ? -9.946 -11.041 9.080 1.00 93.81 146 ALA A C 1
ATOM 1190 O O . ALA A 1 146 ? -10.350 -11.271 7.944 1.00 93.81 146 ALA A O 1
ATOM 1191 N N . TRP A 1 147 ? -9.164 -9.987 9.338 1.00 94.06 147 TRP A N 1
ATOM 1192 C CA . TRP A 1 147 ? -8.620 -9.127 8.282 1.00 94.06 147 TRP A CA 1
ATOM 1193 C C . TRP A 1 147 ? -7.506 -9.816 7.481 1.00 94.06 147 TRP A C 1
ATOM 1195 O O . TRP A 1 147 ? -7.121 -9.337 6.412 1.00 94.06 147 TRP A O 1
ATOM 1205 N N . GLY A 1 148 ? -6.994 -10.948 7.968 1.00 91.19 148 GLY A N 1
ATOM 1206 C CA . GLY A 1 148 ? -5.849 -11.628 7.381 1.00 91.19 148 GLY A CA 1
ATOM 1207 C C . GLY A 1 148 ? -4.583 -10.779 7.470 1.00 91.19 148 GLY A C 1
ATOM 1208 O O . GLY A 1 148 ? -4.481 -9.867 8.290 1.00 91.19 148 GLY A O 1
ATOM 1209 N N . GLY A 1 149 ? -3.620 -11.093 6.612 1.00 89.06 149 GLY A N 1
ATOM 1210 C CA . GLY A 1 149 ? -2.290 -10.496 6.624 1.00 89.06 149 GLY A CA 1
ATOM 1211 C C . GLY A 1 149 ? -1.228 -11.583 6.560 1.00 89.06 149 GLY A C 1
ATOM 1212 O O . GLY A 1 149 ? -1.454 -12.716 6.981 1.00 89.06 149 GLY A O 1
ATOM 1213 N N . TRP A 1 150 ? -0.079 -11.242 5.990 1.00 91.06 150 TRP A N 1
ATOM 1214 C CA . TRP A 1 150 ? 1.077 -12.129 6.010 1.00 91.06 150 TRP A CA 1
ATOM 1215 C C . TRP A 1 150 ? 1.692 -12.152 7.403 1.00 91.06 150 TRP A C 1
ATOM 1217 O O . TRP A 1 150 ? 1.687 -11.132 8.094 1.00 91.06 150 TRP A O 1
ATOM 1227 N N . ALA A 1 151 ? 2.253 -13.291 7.803 1.00 89.75 151 ALA A N 1
ATOM 1228 C CA . ALA A 1 151 ? 3.021 -13.358 9.035 1.00 89.75 151 ALA A CA 1
ATOM 1229 C C . ALA A 1 151 ? 4.157 -12.317 9.033 1.00 89.75 151 ALA A C 1
ATOM 1231 O O . ALA A 1 151 ? 4.688 -11.933 7.988 1.00 89.75 151 ALA A O 1
ATOM 1232 N N . HIS A 1 152 ? 4.516 -11.827 10.217 1.00 86.56 152 HIS A N 1
ATOM 1233 C CA . HIS A 1 152 ? 5.498 -10.750 10.344 1.00 86.56 152 HIS A CA 1
ATOM 1234 C C . HIS A 1 152 ? 6.932 -11.224 10.116 1.00 86.56 152 HIS A C 1
ATOM 1236 O O . HIS A 1 152 ? 7.776 -10.432 9.691 1.00 86.56 152 HIS A O 1
ATOM 1242 N N . SER A 1 153 ? 7.225 -12.491 10.425 1.00 87.56 153 SER A N 1
ATOM 1243 C CA . SER A 1 153 ? 8.539 -13.055 10.150 1.00 87.56 153 SER A CA 1
ATOM 1244 C C . SER A 1 153 ? 8.627 -13.489 8.680 1.00 87.56 153 SER A C 1
ATOM 1246 O O . SER A 1 153 ? 7.678 -14.079 8.154 1.00 87.56 153 SER A O 1
ATOM 1248 N N . PRO A 1 154 ? 9.754 -13.220 7.994 1.00 86.25 154 PRO A N 1
ATOM 1249 C CA . PRO A 1 154 ? 9.939 -13.658 6.613 1.00 86.25 154 PRO A CA 1
ATOM 1250 C C . PRO A 1 154 ? 9.761 -15.170 6.426 1.00 86.25 154 PRO A C 1
ATOM 1252 O O . PRO A 1 154 ? 9.171 -15.589 5.432 1.00 86.25 154 PRO A O 1
ATOM 1255 N N . ASP A 1 155 ? 10.219 -15.972 7.391 1.00 90.50 155 ASP A N 1
ATOM 1256 C CA . ASP A 1 155 ? 10.153 -17.434 7.326 1.00 90.50 155 ASP A CA 1
ATOM 1257 C C . ASP A 1 155 ? 8.717 -17.951 7.457 1.00 90.50 155 ASP A C 1
ATOM 1259 O O . ASP A 1 155 ? 8.294 -18.793 6.665 1.00 90.50 155 ASP A O 1
ATOM 1263 N N . GLU A 1 156 ? 7.933 -17.433 8.408 1.00 91.38 156 GLU A N 1
ATOM 1264 C CA . GLU A 1 156 ? 6.521 -17.815 8.543 1.00 91.38 156 GLU A CA 1
ATOM 1265 C C . GLU A 1 156 ? 5.707 -17.322 7.342 1.00 91.38 156 GLU A C 1
ATOM 1267 O O . GLU A 1 156 ? 4.892 -18.073 6.809 1.00 91.38 156 GLU A O 1
ATOM 1272 N N . ALA A 1 157 ? 5.973 -16.104 6.851 1.00 91.62 157 ALA A N 1
ATOM 1273 C CA . ALA A 1 157 ? 5.304 -15.573 5.665 1.00 91.62 157 ALA A CA 1
ATOM 1274 C C . ALA A 1 157 ? 5.579 -16.447 4.434 1.00 91.62 157 ALA A C 1
ATOM 1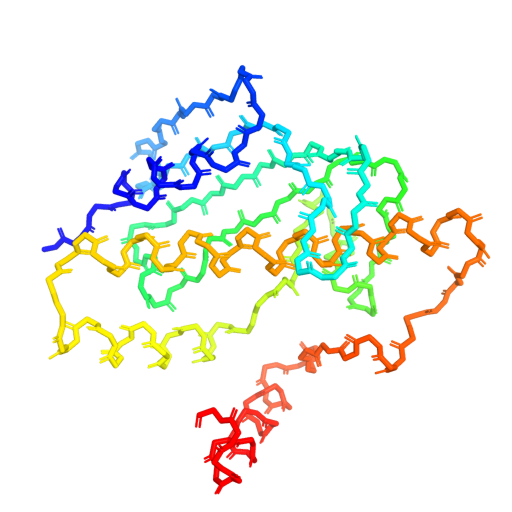276 O O . ALA A 1 157 ? 4.676 -16.714 3.640 1.00 91.62 157 ALA A O 1
ATOM 1277 N N . TRP A 1 158 ? 6.813 -16.944 4.301 1.00 91.38 158 TRP A N 1
ATOM 1278 C CA . TRP A 1 158 ? 7.186 -17.876 3.244 1.00 91.38 158 TRP A CA 1
ATOM 1279 C C . TRP A 1 158 ? 6.492 -19.236 3.393 1.00 91.38 158 TRP A C 1
ATOM 1281 O O . TRP A 1 158 ? 5.986 -19.781 2.410 1.00 91.38 158 TRP A O 1
ATOM 1291 N N . GLN A 1 159 ? 6.421 -19.782 4.609 1.00 92.50 159 GLN A N 1
ATOM 1292 C CA . GLN A 1 159 ? 5.704 -21.034 4.872 1.00 92.50 159 GLN A CA 1
ATOM 1293 C C . GLN A 1 159 ? 4.214 -20.916 4.540 1.00 92.50 159 GLN A C 1
ATOM 1295 O O . GLN A 1 159 ? 3.651 -21.814 3.913 1.00 92.50 159 GLN A O 1
ATOM 1300 N N . ASP A 1 160 ? 3.575 -19.817 4.932 1.00 91.44 160 ASP A N 1
ATOM 1301 C CA . ASP A 1 160 ? 2.168 -19.568 4.627 1.00 91.44 160 ASP A CA 1
ATOM 1302 C C . ASP A 1 160 ? 1.943 -19.389 3.125 1.00 91.44 160 ASP A C 1
ATOM 1304 O O . ASP A 1 160 ? 0.994 -19.947 2.570 1.00 91.44 160 ASP A O 1
ATOM 1308 N N . PHE A 1 161 ? 2.861 -18.707 2.439 1.00 92.69 161 PHE A N 1
ATOM 1309 C CA . PHE A 1 161 ? 2.831 -18.573 0.986 1.00 92.69 161 PHE A CA 1
ATOM 1310 C C . PHE A 1 161 ? 2.918 -19.935 0.279 1.00 92.69 161 PHE A C 1
ATOM 1312 O O . PHE A 1 161 ? 2.086 -20.233 -0.581 1.00 92.69 161 PHE A O 1
ATOM 1319 N N . GLU A 1 162 ? 3.862 -20.802 0.661 1.00 92.19 162 GLU A N 1
ATOM 1320 C CA . GLU A 1 162 ? 3.993 -22.130 0.049 1.00 92.19 162 GLU A CA 1
ATOM 1321 C C . GLU A 1 162 ? 2.781 -23.029 0.339 1.00 92.19 162 GLU A C 1
ATOM 1323 O O . GLU A 1 162 ? 2.336 -23.748 -0.558 1.00 92.19 162 GLU A O 1
ATOM 1328 N N . LYS A 1 163 ? 2.175 -22.949 1.534 1.00 91.38 163 LYS A N 1
ATOM 1329 C CA . LYS A 1 163 ? 0.917 -23.663 1.835 1.00 91.38 163 LYS A CA 1
ATOM 1330 C C . LYS A 1 163 ? -0.218 -23.220 0.909 1.00 91.38 163 LYS A C 1
ATOM 1332 O O . LYS A 1 163 ? -0.943 -24.060 0.376 1.00 91.38 163 LYS A O 1
ATOM 1337 N N . LEU A 1 164 ? -0.384 -21.910 0.705 1.00 89.88 164 LEU A N 1
ATOM 1338 C CA . LEU A 1 164 ? -1.434 -21.365 -0.163 1.00 89.88 164 LEU A CA 1
ATOM 1339 C C . LEU A 1 164 ? -1.226 -21.759 -1.630 1.00 89.88 164 LEU A C 1
ATOM 1341 O O . LEU A 1 164 ? -2.181 -22.155 -2.300 1.00 89.88 164 LEU A O 1
ATOM 1345 N N . LYS A 1 165 ? 0.023 -21.719 -2.095 1.00 89.12 165 LYS A N 1
ATOM 1346 C CA . LYS A 1 165 ? 0.434 -22.144 -3.437 1.00 89.12 165 LYS A CA 1
ATOM 1347 C C . LYS A 1 165 ? 0.193 -23.639 -3.677 1.00 89.12 165 LYS A C 1
ATOM 1349 O O . LYS A 1 165 ? -0.373 -24.013 -4.698 1.00 89.12 165 LYS A O 1
ATOM 1354 N N . GLN A 1 166 ? 0.555 -24.508 -2.730 1.00 89.69 166 GLN A N 1
ATOM 1355 C CA . GLN A 1 166 ? 0.275 -25.951 -2.823 1.00 89.69 166 GLN A CA 1
ATOM 1356 C C . GLN A 1 166 ? -1.228 -26.254 -2.820 1.00 89.69 166 GLN A C 1
ATOM 1358 O O . GLN A 1 166 ? -1.677 -27.174 -3.498 1.00 89.69 166 GLN A O 1
ATOM 1363 N N . GLY A 1 167 ? -2.011 -25.456 -2.091 1.00 87.38 167 GLY A N 1
ATOM 1364 C CA . GLY A 1 167 ? -3.469 -25.548 -2.062 1.00 87.38 167 GLY A CA 1
ATOM 1365 C C . GLY A 1 167 ? -4.182 -24.954 -3.282 1.00 87.38 167 GLY A C 1
ATOM 1366 O O . GLY A 1 167 ? -5.410 -24.929 -3.284 1.00 87.38 167 GLY A O 1
ATOM 1367 N N . GLY A 1 168 ? -3.455 -24.439 -4.282 1.00 84.44 168 GLY A N 1
ATOM 1368 C CA . GLY A 1 168 ? -4.032 -23.833 -5.488 1.00 84.44 168 GLY A CA 1
ATOM 1369 C C . GLY A 1 168 ? -4.783 -22.521 -5.243 1.00 84.44 168 GLY A C 1
ATOM 1370 O O . GLY A 1 168 ? -5.602 -22.124 -6.068 1.00 84.44 168 GLY A O 1
ATOM 1371 N N . LYS A 1 169 ? -4.539 -21.858 -4.105 1.00 76.31 169 LYS A N 1
ATOM 1372 C CA . LYS A 1 169 ? -5.138 -20.555 -3.769 1.00 76.31 169 LYS A CA 1
ATOM 1373 C C . LYS A 1 169 ? -4.337 -19.372 -4.328 1.00 76.31 169 LYS A C 1
ATOM 1375 O O . LYS A 1 169 ? -4.834 -18.250 -4.288 1.00 76.31 169 LYS A O 1
ATOM 1380 N N . ILE A 1 170 ? -3.110 -19.626 -4.797 1.00 79.38 170 ILE A N 1
ATOM 1381 C CA . ILE A 1 170 ? -2.147 -18.681 -5.390 1.00 79.38 170 ILE A CA 1
ATOM 1382 C C . ILE A 1 170 ? -1.423 -19.372 -6.556 1.00 79.38 170 ILE A C 1
ATOM 1384 O O . ILE A 1 170 ? -1.150 -20.587 -6.425 1.00 79.38 170 ILE A O 1
#

Foldseek 3Di:
DDQLVLLLVLLQVQFDPPKDWDQDPVQSKIKIWGKGDLDADPDDDPDIFTKIWIRHRVCQQAPIWMAGDDPLQDEDVQLQFDNDPRRTHNLDQSVVSNVVLVVDVVPDDPNVSSNVSSVSNSNSVSLSVVQSVVCSVVVPPGDDCVSPDADSDNVSSVVVVVVCVVVVVD

Sequence (170 aa):
MHDAFDLATELRQHLCAGSNLMWQGRSRSVLLQGRLSLSHDEVVTGETASVVIEVPQQWQTIPPLARSYEAWIKRGVEWHSSSNFDRVLCYVFTGHWQHHLGRLSSRSLDKSVAHYAANWCVNSLAWLLYRHLYAYEHGITKWNSAWGGWAHSPDEAWQDFEKLKQGGKI